Protein AF-A0A1F5ZT13-F1 (afdb_monomer)

Foldseek 3Di:
DDPVVLVVLLPDDLVRLVVVLVVLVVVLVVVVVCCVVVVPPDCVVSVVSVVVSVSSVVSSVCVVVVHDD

Secondary structure (DSSP, 8-state):
--HHHHHHHHHS-HHHHHHHHHHHHHHHHHHHHHHHHTT----HHHHHHHHHHHHHHHHHHHHHTT---

Mean predicted aligned error: 4.54 Å

pLDDT: mean 89.24, std 8.22, range [54.53, 96.44]

Sequence (69 aa):
MKKNEKKSLLEKSIPQLQKLEGDLNREIEVLRVKRFTEQNKNTRSIGALRNKRAVIGSMIRQKELGGAV

InterPro domains:
  IPR036049 Large ribosomal subunit protein uL29 superfamily [G3DSA:1.10.287.310] (1-66)
  IPR036049 Large ribosomal subunit protein uL29 superfamily [SSF46561] (7-66)

Structure (mmCIF, N/CA/C/O backbone):
data_AF-A0A1F5ZT13-F1
#
_entry.id   AF-A0A1F5ZT13-F1
#
loop_
_atom_site.group_PDB
_atom_site.id
_atom_site.type_symbol
_atom_site.label_atom_id
_atom_site.label_alt_id
_atom_site.label_comp_id
_atom_site.label_asym_id
_atom_site.label_entity_id
_atom_site.label_seq_id
_atom_site.pdbx_PDB_ins_code
_atom_site.Cartn_x
_atom_site.Cartn_y
_atom_site.Cartn_z
_atom_site.occupancy
_atom_site.B_iso_or_equiv
_atom_site.auth_seq_id
_atom_site.auth_comp_id
_atom_site.auth_asym_id
_atom_site.auth_atom_id
_atom_site.pdbx_PDB_model_num
ATOM 1 N N . MET A 1 1 ? -8.341 3.153 -7.640 1.00 74.06 1 MET A N 1
ATOM 2 C CA . MET A 1 1 ? -7.298 4.201 -7.555 1.00 74.06 1 MET A CA 1
ATOM 3 C C . MET A 1 1 ? -7.546 5.200 -8.670 1.00 74.06 1 MET A C 1
ATOM 5 O O . MET A 1 1 ? -8.029 4.776 -9.717 1.00 74.06 1 MET A O 1
ATOM 9 N N . LYS A 1 2 ? -7.287 6.494 -8.470 1.00 79.81 2 LYS A N 1
ATOM 10 C CA . LYS A 1 2 ? -7.509 7.480 -9.543 1.00 79.81 2 LYS A CA 1
ATOM 11 C C . LYS A 1 2 ? -6.432 7.328 -10.631 1.00 79.81 2 LYS A C 1
ATOM 13 O O . LYS A 1 2 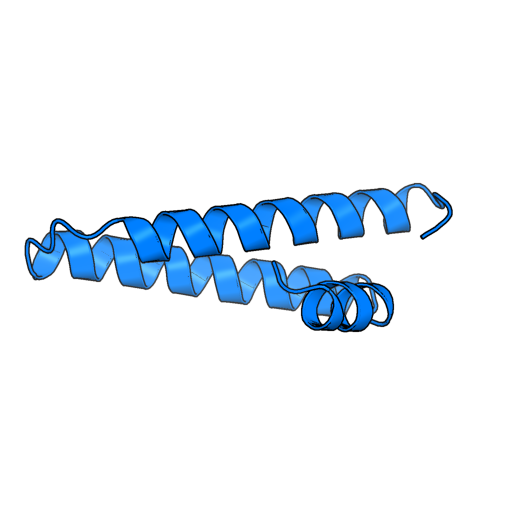? -5.304 6.940 -10.335 1.00 79.81 2 LYS A O 1
ATOM 18 N N . LYS A 1 3 ? -6.760 7.660 -11.888 1.00 79.12 3 LYS A N 1
ATOM 19 C CA . LYS A 1 3 ? -5.832 7.559 -13.037 1.00 79.12 3 LYS A CA 1
ATOM 20 C C . LYS A 1 3 ? -4.532 8.349 -12.803 1.00 79.12 3 LYS A C 1
ATOM 22 O O . LYS A 1 3 ? -3.455 7.855 -13.119 1.00 79.12 3 LYS A O 1
ATOM 27 N N . ASN A 1 4 ? -4.635 9.519 -12.172 1.00 81.25 4 ASN A N 1
ATOM 28 C CA . ASN A 1 4 ? -3.491 10.385 -11.866 1.00 81.25 4 ASN A CA 1
ATOM 29 C C . ASN A 1 4 ? -2.580 9.800 -10.775 1.00 81.25 4 ASN A C 1
ATOM 31 O O . ASN A 1 4 ? -1.364 9.885 -10.897 1.00 81.25 4 ASN A O 1
ATOM 35 N N . GLU A 1 5 ? -3.147 9.139 -9.756 1.00 81.56 5 GLU A N 1
ATOM 36 C CA . GLU A 1 5 ? -2.345 8.431 -8.745 1.00 81.56 5 GLU A CA 1
ATOM 37 C C . GLU A 1 5 ? -1.529 7.312 -9.402 1.00 81.56 5 GLU A C 1
ATOM 39 O O . GLU A 1 5 ? -0.352 7.158 -9.103 1.00 81.56 5 GLU A O 1
ATOM 44 N N . LYS A 1 6 ? -2.126 6.550 -10.333 1.00 83.25 6 LYS A N 1
ATOM 45 C CA . LYS A 1 6 ? -1.419 5.445 -10.999 1.00 83.25 6 LYS A CA 1
ATOM 46 C C . LYS A 1 6 ? -0.251 5.954 -11.842 1.00 83.25 6 LYS A C 1
ATOM 48 O O . LYS A 1 6 ? 0.821 5.371 -11.760 1.00 83.25 6 LYS A O 1
ATOM 53 N N . LYS A 1 7 ? -0.431 7.056 -12.581 1.00 84.50 7 LYS A N 1
ATOM 54 C CA . LYS A 1 7 ? 0.655 7.699 -13.342 1.00 84.50 7 LYS A CA 1
ATOM 55 C C . LYS A 1 7 ? 1.824 8.108 -12.446 1.00 84.50 7 LYS A C 1
ATOM 57 O O . LYS A 1 7 ? 2.951 7.717 -12.716 1.00 84.50 7 LYS A O 1
ATOM 62 N N . SER A 1 8 ? 1.536 8.771 -11.325 1.00 87.56 8 SER A N 1
ATOM 63 C CA . SER A 1 8 ? 2.571 9.163 -10.360 1.00 87.56 8 SER A CA 1
ATOM 64 C C . SER A 1 8 ? 3.334 7.964 -9.776 1.00 87.56 8 SER A C 1
ATOM 66 O O . SER A 1 8 ? 4.516 8.080 -9.468 1.00 87.56 8 SER A O 1
ATOM 68 N N . LEU A 1 9 ? 2.698 6.794 -9.632 1.00 88.06 9 LEU A N 1
ATOM 69 C CA . LEU A 1 9 ? 3.396 5.575 -9.209 1.00 88.06 9 LEU A CA 1
ATOM 70 C C . LEU A 1 9 ? 4.297 4.981 -10.302 1.00 88.06 9 LEU A C 1
ATOM 72 O O . LEU A 1 9 ? 5.324 4.397 -9.968 1.00 88.06 9 LEU A O 1
ATOM 76 N N . LEU A 1 10 ? 3.943 5.116 -11.586 1.00 86.31 10 LEU A N 1
ATOM 77 C CA . LEU A 1 10 ? 4.771 4.620 -12.698 1.00 86.31 10 LEU A CA 1
ATOM 78 C C . LEU A 1 10 ? 6.116 5.359 -12.754 1.00 86.31 10 LEU A C 1
ATOM 80 O O . LEU A 1 10 ? 7.146 4.739 -13.016 1.00 86.31 10 LEU A O 1
ATOM 84 N N . GLU A 1 11 ? 6.110 6.653 -12.439 1.00 89.69 11 GLU A N 1
ATOM 85 C CA . GLU A 1 11 ? 7.293 7.525 -12.420 1.00 89.69 11 GLU A CA 1
ATOM 86 C C . GLU A 1 11 ? 8.242 7.237 -11.243 1.00 89.69 11 GLU A C 1
ATOM 88 O O . GLU A 1 11 ? 9.421 7.580 -11.295 1.00 89.69 11 GLU A O 1
ATOM 93 N N . LYS A 1 12 ? 7.761 6.582 -10.177 1.00 91.25 12 LYS A N 1
ATOM 94 C CA . LYS A 1 12 ? 8.582 6.261 -9.001 1.00 91.25 12 LYS A CA 1
ATOM 95 C C . LYS A 1 12 ? 9.581 5.140 -9.289 1.00 91.25 12 LYS A C 1
ATOM 97 O O . LYS A 1 12 ? 9.293 4.177 -10.010 1.00 91.25 12 LYS A O 1
ATOM 102 N N . SER A 1 13 ? 10.752 5.230 -8.664 1.00 93.31 13 SER A N 1
ATOM 103 C CA . SER A 1 13 ? 11.732 4.140 -8.652 1.00 93.31 13 SER A CA 1
ATOM 104 C C . SER A 1 13 ? 11.268 2.980 -7.760 1.00 93.31 13 SER A C 1
ATOM 106 O O . SER A 1 13 ? 10.412 3.158 -6.890 1.00 93.31 1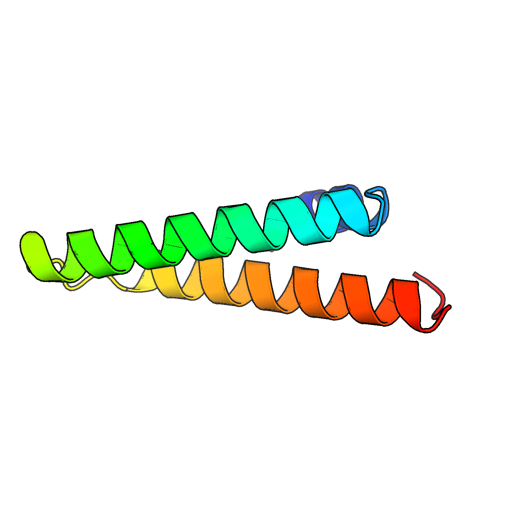3 SER A O 1
ATOM 108 N N . ILE A 1 14 ? 11.841 1.784 -7.945 1.00 93.00 14 ILE A N 1
ATOM 109 C CA . ILE A 1 14 ? 11.533 0.616 -7.097 1.00 93.00 14 ILE A CA 1
ATOM 110 C C . ILE A 1 14 ? 11.727 0.938 -5.599 1.00 93.00 14 ILE A C 1
ATOM 112 O O . ILE A 1 14 ? 10.780 0.716 -4.843 1.00 93.00 14 ILE A O 1
ATOM 116 N N . PRO A 1 15 ? 12.846 1.550 -5.148 1.00 95.31 15 PRO A N 1
ATOM 117 C CA . PRO A 1 15 ? 13.013 1.909 -3.735 1.00 95.31 15 PRO A CA 1
ATOM 118 C C . PRO A 1 15 ? 11.939 2.872 -3.209 1.00 95.31 15 PRO A C 1
ATOM 120 O O . PRO A 1 15 ? 11.483 2.752 -2.072 1.00 95.31 15 PRO A O 1
ATOM 123 N N . GLN A 1 16 ? 11.488 3.822 -4.034 1.00 94.94 16 GLN A N 1
ATOM 124 C CA . GLN A 1 16 ? 10.412 4.744 -3.657 1.00 94.94 16 GLN A CA 1
ATOM 125 C C . GLN A 1 16 ? 9.064 4.026 -3.520 1.00 94.94 16 GLN A C 1
ATOM 127 O O . GLN A 1 16 ? 8.278 4.364 -2.635 1.00 94.94 16 GLN A O 1
ATOM 132 N N . LEU A 1 17 ? 8.794 3.043 -4.382 1.00 95.00 17 LEU A N 1
ATOM 133 C CA . LEU A 1 17 ? 7.596 2.209 -4.301 1.00 95.00 17 LEU A CA 1
ATOM 134 C C . LEU A 1 17 ? 7.625 1.292 -3.075 1.00 95.00 17 LEU A C 1
ATOM 136 O O . LEU A 1 17 ? 6.615 1.198 -2.385 1.00 95.00 17 LEU A O 1
ATOM 140 N N . GLN A 1 18 ? 8.770 0.685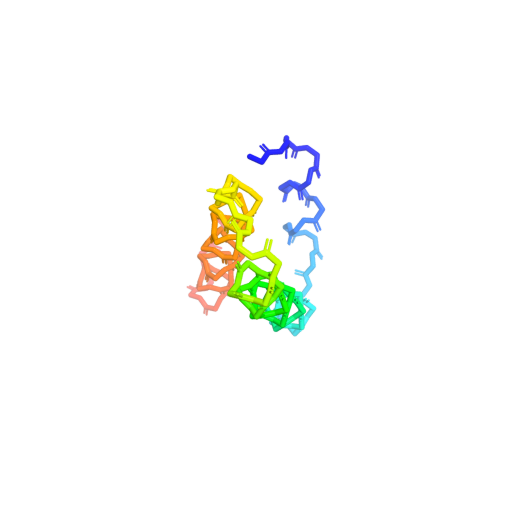 -2.757 1.00 95.00 18 GLN A N 1
ATOM 141 C CA . GLN A 1 18 ? 8.949 -0.137 -1.553 1.00 95.00 18 GLN A CA 1
ATOM 142 C C . GLN A 1 18 ? 8.742 0.681 -0.275 1.00 95.00 18 GLN A C 1
ATOM 144 O O . GLN A 1 18 ? 8.031 0.248 0.631 1.00 95.00 18 GLN A O 1
ATOM 149 N N . LYS A 1 19 ? 9.293 1.903 -0.219 1.00 96.31 19 LYS A N 1
ATOM 150 C CA . LYS A 1 19 ? 9.046 2.826 0.899 1.00 96.31 19 LYS A CA 1
ATOM 151 C C . LYS A 1 19 ? 7.553 3.115 1.059 1.00 96.31 19 LYS A C 1
ATOM 153 O O . LYS A 1 19 ? 7.018 2.988 2.156 1.00 96.31 19 LYS A O 1
ATOM 158 N N . LEU A 1 20 ? 6.874 3.442 -0.042 1.00 95.25 20 LEU A N 1
ATOM 159 C CA . LEU A 1 20 ? 5.439 3.717 -0.033 1.00 95.25 20 LEU A CA 1
ATOM 160 C C . LEU A 1 20 ? 4.614 2.492 0.392 1.00 95.25 20 LEU A C 1
ATOM 162 O O . LEU A 1 20 ? 3.619 2.637 1.099 1.00 95.25 20 LEU A O 1
ATOM 166 N N . GLU A 1 21 ? 5.016 1.287 -0.018 1.00 95.12 21 GLU A N 1
ATOM 167 C CA . GLU A 1 21 ? 4.391 0.045 0.437 1.00 95.12 21 GLU A CA 1
ATOM 168 C C . GLU A 1 21 ? 4.514 -0.117 1.961 1.00 95.12 21 GLU A C 1
ATOM 170 O O . GLU A 1 21 ? 3.528 -0.440 2.630 1.00 95.12 21 GLU A O 1
ATOM 175 N N . GLY A 1 22 ? 5.701 0.158 2.511 1.00 95.81 22 GLY A N 1
ATOM 176 C CA . GLY A 1 22 ? 5.963 0.141 3.949 1.00 95.81 22 GLY A CA 1
ATOM 177 C C . GLY A 1 22 ? 5.113 1.156 4.717 1.00 95.81 22 GLY A C 1
ATOM 178 O O . GLY A 1 22 ? 4.485 0.799 5.717 1.00 95.81 22 GLY A O 1
ATOM 179 N N . ASP A 1 23 ? 5.025 2.389 4.215 1.00 96.00 23 ASP A N 1
ATOM 180 C CA . ASP A 1 23 ? 4.207 3.454 4.806 1.00 96.00 23 ASP A CA 1
ATOM 181 C C . ASP A 1 23 ? 2.717 3.065 4.834 1.00 96.00 23 ASP A C 1
ATOM 183 O O . ASP A 1 23 ? 2.057 3.179 5.870 1.00 96.00 23 ASP A O 1
ATOM 187 N N . LEU A 1 24 ? 2.197 2.508 3.733 1.00 95.44 24 LEU A N 1
ATOM 188 C CA . LEU A 1 24 ? 0.822 2.001 3.665 1.00 95.44 24 LEU A CA 1
ATOM 189 C C . LEU A 1 24 ? 0.585 0.837 4.626 1.00 95.44 24 LEU A C 1
ATOM 191 O O . LEU A 1 24 ? -0.484 0.740 5.230 1.00 95.44 24 LEU A O 1
ATOM 195 N N . ASN A 1 25 ? 1.559 -0.063 4.775 1.00 96.00 25 ASN A N 1
ATOM 196 C CA . ASN A 1 25 ? 1.445 -1.169 5.716 1.00 96.00 25 ASN A CA 1
ATOM 197 C C . ASN A 1 25 ? 1.373 -0.659 7.160 1.00 96.00 25 ASN A 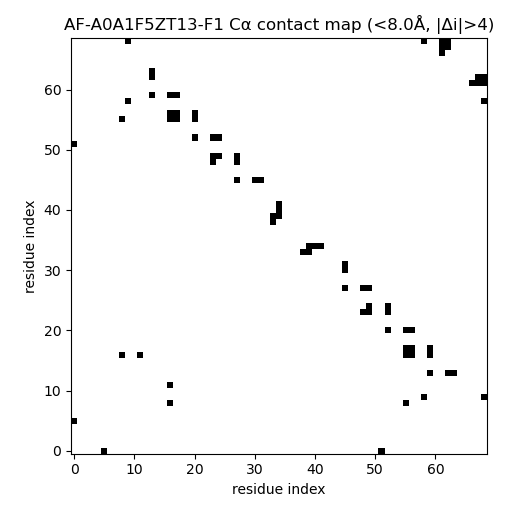C 1
ATOM 199 O O . ASN A 1 25 ? 0.519 -1.105 7.925 1.00 96.00 25 ASN A O 1
ATOM 203 N N . ARG A 1 26 ? 2.199 0.332 7.512 1.00 96.44 26 ARG A N 1
ATOM 204 C CA . ARG A 1 26 ? 2.144 0.990 8.821 1.00 96.44 26 ARG A CA 1
ATOM 205 C C . ARG A 1 26 ? 0.784 1.644 9.065 1.00 96.44 26 ARG A C 1
ATOM 207 O O . ARG A 1 26 ? 0.214 1.458 10.136 1.00 96.44 26 ARG A O 1
ATOM 214 N N . GLU A 1 27 ? 0.242 2.365 8.087 1.00 95.31 27 GLU A N 1
ATOM 215 C CA . GLU A 1 27 ? -1.075 3.004 8.200 1.00 95.31 27 GLU A CA 1
ATOM 216 C C . GLU A 1 27 ? -2.202 1.976 8.393 1.00 95.31 27 GLU A C 1
ATOM 218 O O . GLU A 1 27 ? -3.077 2.156 9.243 1.00 95.31 27 GLU A O 1
ATOM 223 N N . ILE A 1 28 ? -2.151 0.857 7.662 1.00 95.12 28 ILE A N 1
ATOM 224 C CA . ILE A 1 28 ? -3.088 -0.260 7.833 1.00 95.12 28 ILE A CA 1
ATOM 225 C C . ILE A 1 28 ? -3.035 -0.797 9.265 1.00 95.12 28 ILE A C 1
ATOM 227 O O . ILE A 1 28 ? -4.092 -1.003 9.861 1.00 95.12 28 ILE A O 1
ATOM 231 N N . GLU A 1 29 ? -1.845 -1.030 9.818 1.00 95.00 29 GLU A N 1
ATOM 232 C CA . GLU A 1 29 ? -1.706 -1.554 11.180 1.00 95.00 29 GLU A CA 1
ATOM 233 C C . GLU A 1 29 ? -2.184 -0.547 12.233 1.00 95.00 29 GLU A C 1
ATOM 235 O O . GLU A 1 29 ? -2.933 -0.918 13.136 1.00 95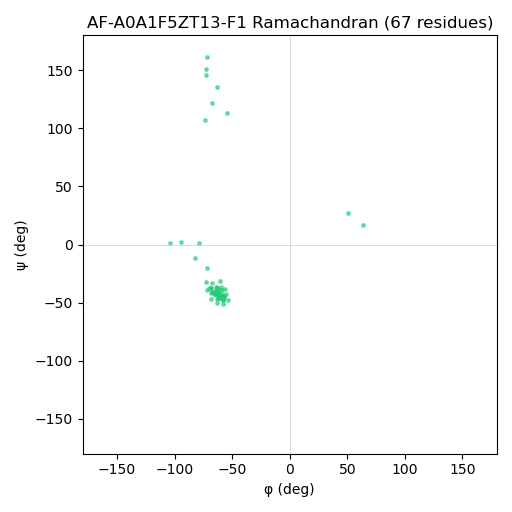.00 29 GLU A O 1
ATOM 240 N N . VAL A 1 30 ? -1.883 0.745 12.065 1.00 94.00 30 VAL A N 1
ATOM 241 C CA . VAL A 1 30 ? -2.423 1.808 12.932 1.00 94.00 30 VAL A CA 1
ATOM 242 C C . VAL A 1 30 ? -3.951 1.801 12.918 1.00 94.00 30 VAL A C 1
ATOM 244 O O . VAL A 1 30 ? -4.581 1.856 13.974 1.00 94.00 30 VAL A O 1
ATOM 247 N N . LEU A 1 31 ? -4.570 1.691 11.741 1.00 92.00 31 LEU A N 1
ATOM 248 C CA . LEU A 1 31 ? -6.025 1.630 11.631 1.00 92.00 31 LEU A CA 1
ATOM 249 C C . LEU A 1 31 ? -6.606 0.343 12.219 1.00 92.00 31 LEU A C 1
ATOM 251 O O . LEU A 1 31 ? -7.699 0.390 12.776 1.00 92.00 31 LEU A O 1
ATOM 255 N N . ARG A 1 32 ? -5.906 -0.795 12.140 1.00 91.31 32 ARG A N 1
ATOM 256 C CA . ARG A 1 32 ? -6.340 -2.034 12.808 1.00 91.31 32 ARG A CA 1
ATOM 257 C C . ARG A 1 32 ? -6.332 -1.890 14.323 1.00 91.31 32 ARG A C 1
ATOM 259 O O . ARG A 1 32 ? -7.298 -2.309 14.955 1.00 91.31 32 ARG A O 1
ATOM 266 N N . VAL A 1 33 ? -5.285 -1.287 14.884 1.00 93.06 33 VAL A N 1
ATOM 267 C CA . VAL A 1 33 ? -5.197 -1.024 16.326 1.00 93.06 33 VAL A CA 1
ATOM 268 C C . VAL A 1 33 ? -6.303 -0.062 16.746 1.00 93.06 33 VAL A C 1
ATOM 270 O O . VAL A 1 33 ? -7.080 -0.410 17.626 1.00 93.06 33 VAL A O 1
ATOM 273 N N . LYS A 1 34 ? -6.466 1.075 16.053 1.00 90.44 34 LYS A N 1
ATOM 274 C CA . LYS A 1 34 ? -7.559 2.027 16.321 1.00 90.44 34 LYS A CA 1
ATOM 275 C C . LYS A 1 34 ? -8.932 1.374 16.249 1.00 90.44 34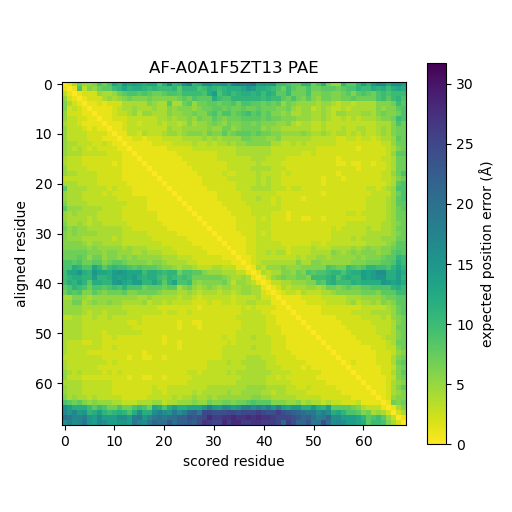 LYS A C 1
ATOM 277 O O . LYS A 1 34 ? -9.775 1.596 17.105 1.00 90.44 34 LYS A O 1
ATOM 282 N N . ARG A 1 35 ? -9.158 0.523 15.246 1.00 89.62 35 ARG A N 1
ATOM 283 C CA . ARG A 1 35 ? -10.401 -0.239 15.100 1.00 89.62 35 ARG A CA 1
ATOM 284 C C . ARG A 1 35 ? -10.685 -1.098 16.332 1.00 89.62 35 ARG A C 1
ATOM 286 O O . ARG A 1 35 ? -11.826 -1.159 16.778 1.00 89.62 35 ARG A O 1
ATOM 293 N N . PHE A 1 36 ? -9.659 -1.770 16.846 1.00 89.25 36 PHE A N 1
ATOM 294 C CA . PHE A 1 36 ? -9.764 -2.598 18.040 1.00 89.25 36 PHE A CA 1
ATOM 295 C C . PHE A 1 36 ? -10.014 -1.750 19.295 1.00 89.25 36 PHE A C 1
ATOM 297 O O . PHE A 1 36 ? -10.934 -2.052 20.048 1.00 89.25 36 PHE A O 1
ATOM 304 N N . THR A 1 37 ? -9.258 -0.664 19.487 1.00 92.56 37 THR A N 1
ATOM 305 C CA . THR A 1 37 ? -9.356 0.188 20.683 1.00 92.56 37 THR A CA 1
ATOM 306 C C . THR A 1 37 ? -10.630 1.030 20.723 1.00 92.56 37 THR A C 1
ATOM 308 O O . THR A 1 37 ? -11.222 1.189 21.781 1.00 92.56 37 THR A O 1
ATOM 311 N N . GLU A 1 38 ? -11.075 1.560 19.584 1.00 92.00 38 GLU A N 1
ATOM 312 C CA . GLU A 1 38 ? -12.242 2.450 19.471 1.00 92.00 38 GLU A CA 1
ATOM 313 C C . GLU A 1 38 ? -13.537 1.686 19.130 1.00 92.00 38 GLU A C 1
ATOM 315 O O . GLU A 1 38 ? -14.576 2.301 18.903 1.00 92.00 38 GLU A O 1
ATOM 320 N N . GLN A 1 39 ? -13.482 0.351 19.015 1.00 86.25 39 GLN A N 1
ATOM 321 C CA . GLN A 1 39 ? -14.583 -0.501 18.531 1.00 86.25 39 GLN A CA 1
ATOM 322 C C . GLN A 1 39 ? -15.195 -0.031 17.194 1.00 86.25 39 GLN A C 1
ATOM 324 O O . GLN A 1 39 ? -16.358 -0.300 16.875 1.00 86.25 39 GLN A O 1
ATOM 329 N N . ASN A 1 40 ? -14.404 0.664 16.374 1.00 81.88 40 ASN A N 1
ATOM 330 C CA . ASN A 1 40 ? -14.859 1.218 15.110 1.00 81.88 40 ASN A CA 1
ATOM 331 C C . ASN A 1 40 ? -15.178 0.077 14.127 1.00 81.88 40 ASN A C 1
ATOM 333 O O . ASN A 1 40 ? -14.328 -0.746 13.795 1.00 81.88 40 ASN A O 1
ATOM 337 N N . LYS A 1 41 ? -16.413 -0.005 13.627 1.00 81.88 41 LYS A N 1
ATOM 338 C CA . LYS A 1 41 ? -16.801 -1.061 12.672 1.00 81.88 41 LYS A CA 1
ATOM 339 C C . LYS A 1 41 ? -16.416 -0.729 11.228 1.00 81.88 41 LYS A C 1
ATOM 341 O O . LYS A 1 41 ? -16.463 -1.611 10.371 1.00 81.88 41 LYS A O 1
ATOM 346 N N . ASN A 1 42 ? -16.012 0.510 10.945 1.00 82.44 42 ASN A N 1
ATOM 347 C CA . ASN A 1 42 ? -15.668 0.944 9.600 1.00 82.44 42 ASN A CA 1
ATOM 348 C C . ASN A 1 42 ? -14.315 0.368 9.159 1.00 82.44 42 ASN A C 1
ATOM 350 O O . ASN A 1 42 ? -13.248 0.793 9.596 1.00 82.44 42 ASN A O 1
ATOM 354 N N . THR A 1 43 ? -14.370 -0.598 8.246 1.00 86.56 43 THR A N 1
ATOM 355 C CA . THR A 1 43 ? -13.198 -1.268 7.663 1.00 86.56 43 THR A CA 1
ATOM 356 C C . THR A 1 43 ? -12.896 -0.801 6.240 1.00 86.56 43 THR A C 1
ATOM 358 O O . THR A 1 43 ? -11.939 -1.275 5.621 1.00 86.56 43 THR A O 1
ATOM 361 N N . ARG A 1 44 ? -13.679 0.146 5.701 1.00 89.50 44 ARG A N 1
ATOM 362 C CA . ARG A 1 44 ? -13.580 0.584 4.302 1.00 89.50 44 ARG A CA 1
ATOM 363 C C . ARG A 1 44 ? -12.241 1.251 4.003 1.00 89.50 44 ARG A C 1
ATOM 365 O O . ARG A 1 44 ? -11.663 1.005 2.948 1.00 89.50 44 ARG A O 1
ATOM 372 N N . SER A 1 45 ? -11.734 2.055 4.935 1.00 88.50 45 SER A N 1
ATOM 373 C CA . SER A 1 45 ? -10.414 2.694 4.857 1.00 88.50 45 SER A CA 1
ATOM 374 C C . SER A 1 45 ? -9.286 1.658 4.824 1.00 88.50 45 SER A C 1
ATOM 376 O O . SER A 1 45 ? -8.439 1.713 3.935 1.00 88.50 45 SER A O 1
ATOM 378 N N . ILE A 1 46 ? -9.334 0.643 5.695 1.00 92.06 46 ILE A N 1
ATOM 379 C CA . ILE A 1 46 ? -8.376 -0.478 5.687 1.00 92.06 46 ILE A CA 1
ATOM 380 C C . ILE A 1 46 ? -8.419 -1.223 4.345 1.00 92.06 46 ILE A C 1
ATOM 382 O O . ILE A 1 46 ? -7.373 -1.508 3.760 1.00 92.06 46 ILE A O 1
ATOM 386 N N . GLY A 1 47 ? -9.617 -1.518 3.830 1.00 93.06 47 GLY A N 1
ATOM 387 C CA . GLY A 1 47 ? -9.790 -2.170 2.528 1.00 93.06 47 GLY A CA 1
ATOM 388 C C . GLY A 1 47 ? -9.222 -1.344 1.370 1.00 93.06 47 GLY A C 1
ATOM 389 O O . GLY A 1 47 ? -8.511 -1.873 0.516 1.00 93.06 47 GLY A O 1
ATOM 390 N N . ALA A 1 48 ? -9.463 -0.031 1.369 1.00 91.88 48 ALA A N 1
ATOM 391 C CA . ALA A 1 48 ? -8.920 0.873 0.361 1.00 91.88 48 ALA A CA 1
ATOM 392 C C . ALA A 1 48 ? -7.382 0.908 0.378 1.00 91.88 48 ALA A C 1
ATOM 394 O O . ALA A 1 48 ? -6.763 0.849 -0.686 1.00 91.88 48 ALA A O 1
ATOM 395 N N . LEU A 1 49 ? -6.763 0.954 1.562 1.00 93.38 49 LEU A N 1
ATOM 396 C CA . LEU A 1 49 ? -5.304 0.942 1.706 1.0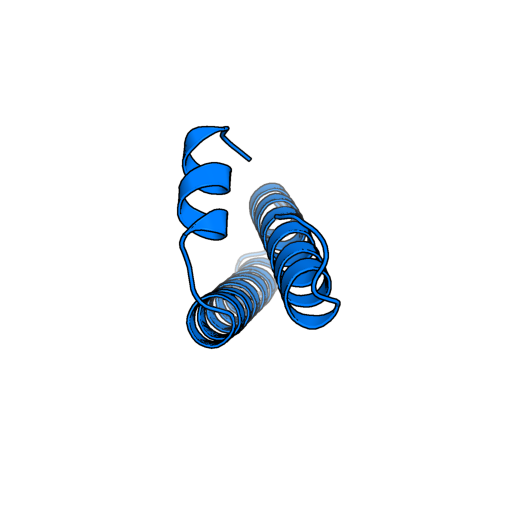0 93.38 49 LEU A CA 1
ATOM 397 C C . LEU A 1 49 ? -4.691 -0.397 1.284 1.00 93.38 49 LEU A C 1
ATOM 399 O O . LEU A 1 49 ? -3.690 -0.404 0.572 1.00 93.38 49 LEU A O 1
ATOM 403 N N . ARG A 1 50 ? -5.319 -1.530 1.633 1.00 94.25 50 ARG A N 1
ATOM 404 C CA . ARG A 1 50 ? -4.891 -2.862 1.165 1.00 94.25 50 ARG A CA 1
ATOM 405 C C . ARG A 1 50 ? -4.895 -2.956 -0.359 1.00 94.25 50 ARG A C 1
ATOM 407 O O . ARG A 1 50 ? -3.925 -3.434 -0.938 1.00 94.25 50 ARG A O 1
ATOM 414 N N . ASN A 1 51 ? -5.938 -2.436 -1.006 1.00 93.38 51 ASN A N 1
ATOM 415 C CA . ASN A 1 51 ? -6.011 -2.401 -2.465 1.00 93.38 51 ASN A CA 1
ATOM 416 C C . ASN A 1 51 ? -4.911 -1.520 -3.071 1.00 93.38 51 ASN A C 1
ATOM 418 O O . ASN A 1 51 ? -4.290 -1.914 -4.056 1.00 93.38 51 ASN A O 1
ATOM 422 N N . LYS A 1 52 ? -4.628 -0.347 -2.483 1.00 93.00 52 LYS A N 1
ATOM 423 C CA . LYS A 1 52 ? -3.506 0.501 -2.926 1.00 93.00 52 LYS A CA 1
ATOM 424 C C . LYS A 1 52 ? -2.163 -0.222 -2.776 1.00 93.00 52 LYS A C 1
ATOM 426 O O . LYS A 1 52 ? -1.368 -0.214 -3.712 1.00 93.00 52 LYS A O 1
ATOM 431 N N . ARG A 1 53 ? -1.941 -0.895 -1.643 1.00 94.88 53 ARG A N 1
ATOM 432 C CA . ARG A 1 53 ? -0.728 -1.680 -1.383 1.00 94.88 53 ARG A CA 1
ATOM 433 C C . ARG A 1 53 ? -0.545 -2.802 -2.411 1.00 94.88 53 ARG A C 1
ATOM 435 O O . ARG A 1 53 ? 0.539 -2.938 -2.964 1.00 94.88 53 ARG A O 1
ATOM 442 N N . ALA A 1 54 ? -1.605 -3.549 -2.726 1.00 93.69 54 ALA A N 1
ATOM 443 C CA . ALA A 1 54 ? -1.561 -4.621 -3.724 1.00 93.69 54 ALA A CA 1
ATOM 444 C C . ALA A 1 54 ? -1.182 -4.112 -5.128 1.00 93.69 54 ALA A C 1
ATOM 446 O O . ALA A 1 54 ? -0.397 -4.748 -5.834 1.00 93.69 54 ALA A O 1
ATOM 447 N N . VAL A 1 55 ? -1.696 -2.938 -5.520 1.00 93.00 55 VAL A N 1
ATOM 448 C CA . VAL A 1 55 ? -1.321 -2.284 -6.784 1.00 93.00 55 VAL A CA 1
ATOM 449 C C . VAL A 1 55 ? 0.165 -1.926 -6.788 1.00 93.00 55 VAL A C 1
ATOM 451 O O . VAL A 1 55 ? 0.853 -2.249 -7.749 1.00 93.00 55 VAL A O 1
ATOM 454 N N . ILE A 1 56 ? 0.677 -1.319 -5.714 1.00 93.88 56 ILE A N 1
ATOM 455 C CA . ILE A 1 56 ? 2.101 -0.965 -5.598 1.00 93.88 56 ILE A CA 1
ATOM 456 C C . ILE A 1 56 ? 2.991 -2.211 -5.648 1.00 93.88 56 ILE A C 1
ATOM 458 O O . ILE A 1 56 ? 3.941 -2.229 -6.424 1.00 93.88 56 ILE A O 1
ATOM 462 N N . GLY A 1 57 ? 2.651 -3.269 -4.906 1.00 94.06 57 GLY A N 1
ATOM 463 C CA . GLY A 1 57 ? 3.391 -4.536 -4.940 1.00 94.06 57 GLY A CA 1
ATOM 464 C C . GLY A 1 57 ? 3.428 -5.160 -6.339 1.00 94.06 57 GLY A C 1
ATOM 465 O O . GLY A 1 57 ? 4.470 -5.633 -6.789 1.00 94.06 57 GLY A O 1
ATOM 466 N N . SER A 1 58 ? 2.318 -5.072 -7.079 1.00 92.44 58 SER A N 1
ATOM 467 C CA . SER A 1 58 ? 2.264 -5.517 -8.478 1.00 92.44 58 SER A CA 1
ATOM 468 C C . SER A 1 58 ? 3.171 -4.674 -9.384 1.00 92.44 58 SER A C 1
ATOM 470 O O . SER A 1 58 ? 3.867 -5.223 -10.231 1.00 92.44 58 SER A O 1
ATOM 472 N N . MET A 1 59 ? 3.213 -3.351 -9.188 1.00 91.56 59 MET A N 1
ATOM 473 C CA . MET A 1 59 ? 4.071 -2.444 -9.967 1.00 91.56 59 MET A CA 1
ATOM 474 C C . MET A 1 59 ? 5.560 -2.652 -9.677 1.00 91.56 59 MET A C 1
ATOM 476 O O . MET A 1 59 ? 6.372 -2.581 -10.597 1.00 91.56 59 MET A O 1
ATOM 480 N N . ILE A 1 60 ? 5.918 -2.933 -8.420 1.00 93.44 60 ILE A N 1
ATOM 481 C CA . ILE A 1 60 ? 7.283 -3.322 -8.044 1.00 93.44 60 ILE A CA 1
ATOM 482 C C . ILE A 1 60 ? 7.677 -4.575 -8.824 1.00 93.44 60 ILE A C 1
ATOM 484 O O . ILE A 1 60 ? 8.682 -4.550 -9.530 1.00 93.44 60 ILE A O 1
ATOM 488 N N . ARG A 1 61 ? 6.841 -5.623 -8.793 1.00 92.88 61 ARG A N 1
ATOM 489 C CA . ARG A 1 61 ? 7.112 -6.853 -9.548 1.00 92.88 61 ARG A CA 1
ATOM 490 C C . ARG A 1 61 ? 7.227 -6.626 -11.050 1.00 92.88 61 ARG A C 1
ATOM 492 O O . ARG A 1 61 ? 8.129 -7.176 -11.667 1.00 92.88 61 ARG A O 1
ATOM 499 N N . GLN A 1 62 ? 6.356 -5.812 -11.642 1.00 91.19 62 GLN A N 1
ATOM 500 C CA . GLN A 1 62 ? 6.443 -5.482 -13.068 1.00 91.19 62 GLN A CA 1
ATOM 501 C C . GLN A 1 62 ? 7.776 -4.809 -13.422 1.00 91.19 62 GLN A C 1
ATOM 503 O O . GLN A 1 62 ? 8.406 -5.202 -14.401 1.00 91.19 62 GLN A O 1
ATOM 508 N N . LYS A 1 63 ? 8.233 -3.854 -12.600 1.00 90.00 63 LYS A N 1
ATOM 509 C CA . LYS A 1 63 ? 9.530 -3.184 -12.782 1.00 90.00 63 LYS A CA 1
ATOM 510 C C . LYS A 1 63 ? 10.714 -4.139 -12.598 1.00 90.00 63 LYS A C 1
ATOM 512 O O . LYS A 1 63 ? 11.655 -4.071 -13.378 1.00 90.00 63 LYS A O 1
ATOM 517 N N . GLU A 1 64 ? 10.671 -5.026 -11.604 1.00 90.38 64 GLU A N 1
ATOM 518 C CA . GLU A 1 64 ? 11.721 -6.033 -11.364 1.00 90.38 64 GLU A CA 1
ATOM 519 C C . GLU A 1 64 ? 11.862 -7.026 -12.522 1.00 90.38 64 GLU A C 1
ATOM 521 O O . GLU A 1 64 ? 12.972 -7.418 -12.867 1.00 90.38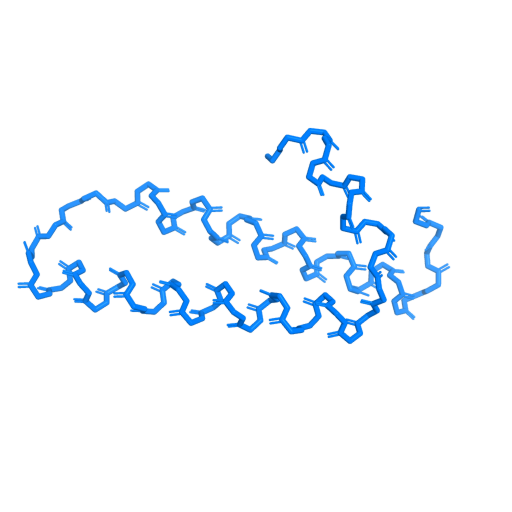 64 GLU A O 1
ATOM 526 N N . LEU A 1 65 ? 10.744 -7.422 -13.135 1.00 91.25 65 LEU A N 1
ATOM 527 C CA . LEU A 1 65 ? 10.722 -8.374 -14.247 1.00 91.25 65 LEU A CA 1
ATOM 528 C C . LEU A 1 65 ? 11.108 -7.743 -15.596 1.00 91.25 65 LEU A C 1
ATOM 530 O O . LEU A 1 65 ? 11.065 -8.427 -16.615 1.00 91.25 65 LEU A O 1
ATOM 534 N N . GLY A 1 66 ? 11.436 -6.445 -15.631 1.00 80.75 66 GLY A N 1
ATOM 535 C CA . GLY A 1 66 ? 11.674 -5.715 -16.879 1.00 80.75 66 GLY A CA 1
ATOM 536 C C . GLY A 1 66 ? 10.433 -5.630 -17.773 1.00 80.75 66 GLY A C 1
ATOM 537 O O . GLY A 1 66 ? 10.550 -5.359 -18.967 1.00 80.75 66 GLY A O 1
ATOM 538 N N . GLY A 1 67 ? 9.242 -5.884 -17.216 1.00 68.25 67 GLY A N 1
ATOM 539 C CA . GLY A 1 67 ? 7.989 -5.759 -17.945 1.00 68.25 67 GLY A CA 1
ATOM 540 C C . GLY A 1 67 ? 7.797 -4.309 -18.370 1.00 68.25 67 GLY A C 1
ATOM 541 O O . GLY A 1 67 ? 8.033 -3.406 -17.572 1.00 68.25 67 GLY A O 1
ATOM 542 N N . ALA A 1 68 ? 7.385 -4.081 -19.619 1.00 54.66 68 ALA A N 1
ATOM 543 C CA . ALA A 1 68 ? 7.041 -2.748 -20.100 1.00 54.66 68 ALA A CA 1
ATOM 544 C C . ALA A 1 68 ? 5.978 -2.135 -19.169 1.00 54.66 68 ALA A C 1
ATOM 546 O O . ALA A 1 68 ? 4.865 -2.653 -19.052 1.00 54.66 68 ALA A O 1
ATOM 547 N N . VAL A 1 69 ? 6.375 -1.084 -18.452 1.00 54.53 69 VAL A N 1
ATOM 548 C CA . VAL A 1 69 ? 5.544 -0.303 -17.527 1.00 54.53 69 VAL A CA 1
ATOM 549 C C . VAL A 1 69 ? 4.899 0.850 -18.277 1.00 54.53 69 VAL A C 1
ATOM 551 O O . VAL A 1 69 ? 5.642 1.551 -18.997 1.00 54.53 69 VAL A O 1
#

Nearest PDB structures (foldseek):
  5j91-assembly2_CZ  TM=9.080E-01  e=3.059E-02  Escherichia coli K-12
  5j91-assembly1_DZ  TM=9.060E-01  e=3.059E-02  Escherichia coli K-12
  5gae-assembly1_Z  TM=8.667E-01  e=4.183E-02  Escherichia coli
  5gag-assembly1_Z  TM=9.122E-01  e=6.090E-02  Escherichia coli
  6nsh-assembly2_Y2  TM=8.630E-01  e=2.413E-01  Thermus thermophilus HB8

Solvent-accessible surface area (backbone atoms only — not comparable to full-atom values): 4011 Å² total; per-residue (Å²): 133,57,74,68,59,54,52,58,56,68,76,46,53,64,70,58,47,52,51,51,41,51,53,48,50,52,5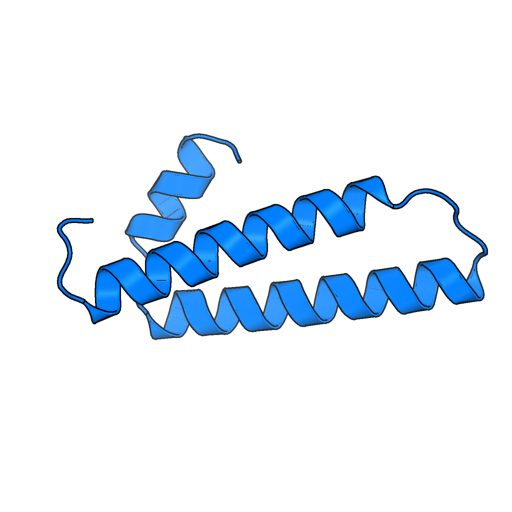1,43,51,52,49,52,51,48,27,64,77,68,65,49,83,81,53,64,66,50,51,54,48,51,53,52,39,53,51,47,56,50,51,45,52,38,60,74,69,67,45,93,125

Radius of gyration: 13.86 Å; Cα contacts (8 Å, |Δi|>4): 40; chains: 1; bounding box: 30×19×41 Å

Organism: NCBI:txid1798380